Protein AF-A0A7Y1XI42-F1 (afdb_monomer)

Solvent-accessible surface area (backbone atoms only — not comparable to full-atom values): 7384 Å² total; per-residue (Å²): 130,86,83,87,81,82,88,68,95,41,71,66,61,47,52,54,52,35,58,72,38,66,62,42,77,55,86,74,95,74,57,77,81,48,64,72,56,51,55,27,36,74,46,58,11,34,58,42,31,42,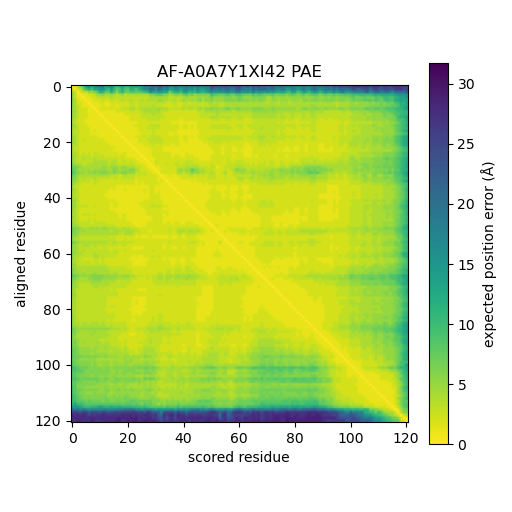64,49,76,45,44,63,82,75,46,62,71,91,36,40,30,67,71,57,95,48,69,68,55,30,52,52,35,47,49,53,53,51,52,50,29,69,75,72,45,72,74,77,67,76,84,59,62,86,75,33,63,82,63,41,47,59,59,51,50,52,54,53,52,54,56,58,70,67,66,80,120

Structure (mmCIF, N/CA/C/O backbone):
data_AF-A0A7Y1XI42-F1
#
_entry.id   AF-A0A7Y1XI42-F1
#
loop_
_atom_site.group_PDB
_atom_site.id
_atom_site.type_symbol
_atom_site.label_atom_id
_atom_site.label_alt_id
_atom_site.label_comp_id
_atom_site.label_asym_id
_atom_site.label_entity_id
_atom_site.label_seq_id
_atom_site.pdbx_PDB_ins_code
_atom_site.Cartn_x
_atom_site.Cartn_y
_atom_site.Cartn_z
_atom_site.occupancy
_atom_site.B_iso_or_equiv
_atom_site.auth_seq_id
_atom_site.auth_comp_id
_atom_site.auth_asym_id
_atom_site.auth_atom_id
_atom_site.pdbx_PDB_model_num
ATOM 1 N N . ARG A 1 1 ? 1.183 -3.550 -20.421 1.00 56.72 1 ARG A N 1
ATOM 2 C CA . ARG A 1 1 ? 0.031 -2.674 -20.765 1.00 56.72 1 ARG A CA 1
ATOM 3 C C . ARG A 1 1 ? 0.359 -1.279 -20.229 1.00 56.72 1 ARG A C 1
ATOM 5 O O . ARG A 1 1 ? 0.864 -1.224 -19.117 1.00 56.72 1 ARG A O 1
ATOM 12 N N . LYS A 1 2 ? 0.172 -0.182 -20.978 1.00 64.25 2 LYS A N 1
ATOM 13 C CA . LYS A 1 2 ? 0.256 1.166 -20.373 1.00 64.25 2 LYS A CA 1
ATOM 14 C C . LYS A 1 2 ? -0.937 1.310 -19.413 1.00 64.25 2 LYS A C 1
ATOM 16 O O . LYS A 1 2 ? -2.029 0.881 -19.778 1.00 64.25 2 LYS A O 1
ATOM 21 N N . GLY A 1 3 ? -0.695 1.774 -18.186 1.00 76.06 3 GLY A N 1
ATOM 22 C CA . GLY A 1 3 ? -1.712 1.881 -17.132 1.00 76.06 3 GLY A CA 1
ATOM 23 C C . GLY A 1 3 ? -2.770 2.957 -17.408 1.00 76.06 3 GLY A C 1
ATOM 24 O O . GLY A 1 3 ? -2.816 3.536 -18.492 1.00 76.06 3 GLY A O 1
ATOM 25 N N . VAL A 1 4 ? -3.614 3.227 -16.412 1.00 89.25 4 VAL A N 1
ATOM 26 C CA . VAL A 1 4 ? -4.596 4.325 -16.420 1.00 89.25 4 VAL A CA 1
ATOM 27 C C . VAL A 1 4 ? -4.046 5.476 -15.576 1.00 89.25 4 VAL A C 1
ATOM 29 O O . VAL A 1 4 ? -3.436 5.232 -14.539 1.00 89.25 4 VAL A O 1
ATOM 32 N N . TRP A 1 5 ? -4.245 6.719 -16.015 1.00 92.06 5 TRP A N 1
ATOM 33 C CA . TRP A 1 5 ? -3.853 7.921 -15.275 1.00 92.06 5 TRP A CA 1
ATOM 34 C C . TRP A 1 5 ? -5.025 8.900 -15.191 1.00 92.06 5 TRP A C 1
ATOM 36 O O . TRP A 1 5 ? -5.823 8.989 -16.125 1.00 92.06 5 TRP A O 1
ATOM 46 N N . GLY A 1 6 ? -5.093 9.651 -14.093 1.00 92.69 6 GLY A N 1
ATOM 47 C CA . GLY A 1 6 ? -6.153 10.618 -13.829 1.00 92.69 6 GLY A CA 1
ATOM 48 C C . GLY A 1 6 ? -7.368 10.004 -13.133 1.00 92.69 6 GLY A C 1
ATOM 49 O O . GLY A 1 6 ? -7.324 8.886 -12.619 1.00 92.69 6 GLY A O 1
ATOM 50 N N . PHE A 1 7 ? -8.452 10.774 -13.088 1.00 95.06 7 PHE A N 1
ATOM 51 C CA . PHE A 1 7 ? -9.696 10.364 -12.446 1.00 95.06 7 PHE A CA 1
ATOM 52 C C . PHE A 1 7 ? -10.370 9.210 -13.203 1.00 95.06 7 PHE A C 1
ATOM 54 O O . PHE A 1 7 ? -10.441 9.214 -14.432 1.00 95.06 7 PHE A O 1
ATOM 61 N N . ILE A 1 8 ? -10.897 8.232 -12.465 1.00 95.44 8 ILE A N 1
ATOM 62 C CA . ILE A 1 8 ? -11.651 7.106 -13.020 1.00 95.44 8 ILE A CA 1
ATOM 63 C C . ILE A 1 8 ? -13.128 7.326 -12.702 1.00 95.44 8 ILE A C 1
ATOM 65 O O . ILE A 1 8 ? -13.534 7.269 -11.548 1.00 95.44 8 ILE A O 1
ATOM 69 N N . GLU A 1 9 ? -13.928 7.561 -13.742 1.00 95.88 9 GLU A N 1
ATOM 70 C CA . GLU A 1 9 ? -15.313 8.039 -13.605 1.00 95.88 9 GLU A CA 1
ATOM 71 C C . GLU A 1 9 ? -16.262 7.094 -12.871 1.00 95.88 9 GLU A C 1
ATOM 73 O O . GLU A 1 9 ? -17.256 7.534 -12.299 1.00 95.88 9 GLU A O 1
ATOM 78 N N . THR A 1 10 ? -15.991 5.790 -12.901 1.00 96.88 10 THR A N 1
ATOM 79 C CA . THR A 1 10 ? -16.883 4.796 -12.307 1.00 96.88 10 THR A CA 1
ATOM 80 C C . THR A 1 10 ? -16.137 3.886 -11.352 1.00 96.88 10 THR A C 1
ATOM 82 O O . THR A 1 10 ? -15.022 3.427 -11.615 1.00 96.88 10 THR A O 1
ATOM 85 N N . ARG A 1 11 ? -16.806 3.563 -10.245 1.00 96.31 11 ARG A N 1
ATOM 86 C CA . ARG A 1 11 ? -16.292 2.648 -9.225 1.00 96.31 11 ARG A CA 1
ATOM 87 C C . ARG A 1 11 ? -15.956 1.270 -9.797 1.00 96.31 11 ARG A C 1
ATOM 89 O O . ARG A 1 11 ? -14.959 0.678 -9.402 1.00 96.31 11 ARG A O 1
ATOM 96 N N . ASP A 1 12 ? -16.750 0.773 -10.741 1.00 97.06 12 ASP A N 1
ATOM 97 C CA . ASP A 1 12 ? -16.520 -0.546 -11.337 1.00 97.06 12 ASP A CA 1
ATOM 98 C C . ASP A 1 12 ? -15.251 -0.565 -12.195 1.00 97.06 12 ASP A C 1
ATOM 100 O O . ASP A 1 12 ? -14.486 -1.526 -12.132 1.00 97.06 12 ASP A O 1
ATOM 104 N N . ARG A 1 13 ? -14.951 0.524 -12.920 1.00 95.69 13 ARG A N 1
ATOM 105 C CA . ARG A 1 13 ? -13.674 0.661 -13.641 1.00 95.69 13 ARG A CA 1
ATOM 106 C C . ARG A 1 13 ? -12.490 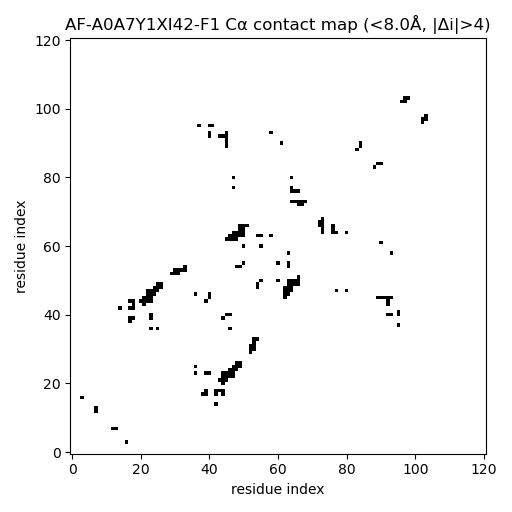0.772 -12.685 1.00 95.69 13 ARG A C 1
ATOM 108 O O . ARG A 1 13 ? -11.442 0.205 -12.980 1.00 95.69 13 ARG A O 1
ATOM 115 N N . TYR A 1 14 ? -12.652 1.462 -11.555 1.00 95.88 14 TYR A N 1
ATOM 116 C CA . TYR A 1 14 ? -11.616 1.537 -10.523 1.00 95.88 14 TYR A CA 1
ATOM 117 C C . TYR A 1 14 ? -11.326 0.152 -9.930 1.00 95.88 14 TYR A C 1
ATOM 119 O O . TYR A 1 14 ? -10.182 -0.290 -9.935 1.00 95.88 14 TYR A O 1
ATOM 127 N N . ARG A 1 15 ? -12.364 -0.592 -9.533 1.00 96.00 15 ARG A N 1
ATOM 128 C CA . ARG A 1 15 ? -12.228 -1.965 -9.020 1.00 96.00 15 ARG A CA 1
ATOM 129 C C . ARG A 1 15 ? -11.617 -2.918 -10.044 1.00 96.00 15 ARG A C 1
ATOM 131 O O . ARG A 1 15 ? -10.742 -3.699 -9.691 1.00 96.00 15 ARG A O 1
ATOM 138 N N . ALA A 1 16 ? -12.036 -2.828 -11.307 1.00 95.06 16 ALA A N 1
ATOM 139 C CA . ALA A 1 16 ? -11.459 -3.626 -12.387 1.00 95.06 16 ALA A CA 1
ATOM 140 C C . ALA A 1 16 ? -9.975 -3.302 -12.621 1.00 95.06 16 ALA A C 1
ATOM 142 O O . ALA A 1 16 ? -9.200 -4.201 -12.936 1.00 95.06 16 ALA A O 1
ATOM 143 N N . LEU A 1 17 ? -9.569 -2.037 -12.448 1.00 94.81 17 LEU A N 1
ATOM 144 C CA . LEU A 1 17 ? -8.161 -1.654 -12.484 1.00 94.81 17 LEU A CA 1
ATOM 145 C C . LEU A 1 17 ? -7.390 -2.294 -11.325 1.00 94.81 17 LEU A C 1
ATOM 147 O O . LEU A 1 17 ? -6.375 -2.933 -11.587 1.00 94.81 17 LEU A O 1
ATOM 151 N N . LEU A 1 18 ? -7.874 -2.169 -10.083 1.00 95.75 18 LEU A N 1
ATOM 152 C CA . LEU A 1 18 ? -7.206 -2.770 -8.921 1.00 95.75 18 LEU A CA 1
ATOM 153 C C . LEU A 1 18 ? -7.059 -4.287 -9.079 1.00 95.75 18 LEU A C 1
ATOM 155 O O . LEU A 1 18 ? -5.963 -4.807 -8.917 1.00 95.75 18 LEU A O 1
ATOM 159 N N . ALA A 1 19 ? -8.126 -4.975 -9.496 1.00 95.44 19 ALA A N 1
ATOM 160 C CA . ALA A 1 19 ? -8.122 -6.421 -9.725 1.00 95.44 19 ALA A CA 1
ATOM 161 C C . ALA A 1 19 ? -7.198 -6.871 -10.876 1.00 95.44 19 ALA A C 1
ATOM 163 O O . ALA A 1 19 ? -6.939 -8.061 -11.029 1.00 95.44 19 ALA A O 1
ATOM 164 N N . SER A 1 20 ? -6.726 -5.940 -11.714 1.00 94.94 20 SER A N 1
ATOM 165 C CA . SER A 1 20 ? -5.771 -6.223 -12.793 1.00 94.94 20 SER A CA 1
ATOM 166 C C . SER A 1 20 ? -4.304 -6.022 -12.395 1.00 94.94 20 SER A C 1
ATOM 168 O O . SER A 1 20 ? -3.423 -6.234 -13.230 1.00 94.94 20 SER A O 1
ATOM 170 N N . CYS A 1 21 ? -4.047 -5.584 -11.160 1.00 95.00 21 CYS A N 1
ATOM 171 C CA . CYS A 1 21 ? -2.719 -5.299 -10.630 1.00 95.00 21 CYS A CA 1
ATOM 172 C C . CYS A 1 21 ? -2.293 -6.363 -9.610 1.00 95.00 21 CYS A C 1
ATOM 174 O O . CYS A 1 21 ? -3.110 -6.867 -8.847 1.00 95.00 21 CYS A O 1
ATOM 176 N N . ASP A 1 22 ? -0.991 -6.643 -9.545 1.00 96.12 22 ASP A N 1
ATOM 177 C CA . ASP A 1 22 ? -0.422 -7.570 -8.556 1.00 96.12 22 ASP A CA 1
ATOM 178 C C . ASP A 1 22 ? 0.149 -6.853 -7.321 1.00 96.12 22 ASP A C 1
ATOM 180 O O . ASP A 1 22 ? 0.236 -7.424 -6.232 1.00 96.12 22 ASP A O 1
ATOM 184 N N . ILE A 1 23 ? 0.574 -5.598 -7.490 1.00 97.56 23 ILE A N 1
ATOM 185 C CA . ILE A 1 23 ? 1.294 -4.805 -6.488 1.00 97.56 23 ILE A CA 1
ATOM 186 C C . ILE A 1 23 ? 0.695 -3.400 -6.438 1.00 97.56 23 ILE A C 1
ATOM 188 O O . ILE A 1 23 ? 0.460 -2.782 -7.479 1.00 97.56 23 ILE A O 1
ATOM 192 N N . VAL A 1 24 ? 0.508 -2.876 -5.226 1.00 97.6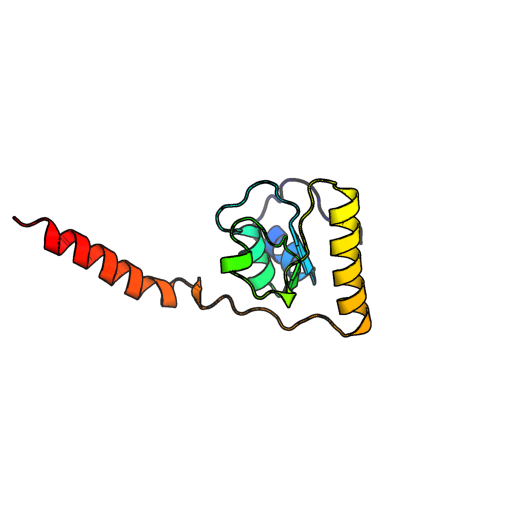9 24 VAL A N 1
ATOM 193 C CA . VAL A 1 24 ? 0.235 -1.454 -4.984 1.00 97.69 24 VAL A CA 1
ATOM 194 C C . VAL A 1 24 ? 1.475 -0.810 -4.377 1.00 97.69 24 VAL A C 1
ATOM 196 O O . VAL A 1 24 ? 2.031 -1.312 -3.405 1.00 97.69 24 VAL A O 1
ATOM 199 N N . LEU A 1 25 ? 1.924 0.292 -4.974 1.00 97.25 25 LEU A N 1
ATOM 200 C CA . LEU A 1 25 ? 3.111 1.029 -4.553 1.00 97.25 25 LEU A CA 1
ATOM 201 C C . LEU A 1 25 ? 2.695 2.413 -4.060 1.00 97.25 25 LEU A C 1
ATOM 203 O O . LEU A 1 25 ? 1.990 3.126 -4.775 1.00 97.25 25 LEU A O 1
ATOM 207 N N . SER A 1 26 ? 3.166 2.806 -2.879 1.00 97.00 26 SER A N 1
ATOM 208 C CA . SER A 1 26 ? 3.004 4.172 -2.376 1.00 97.00 26 SER A CA 1
ATOM 209 C C . SER A 1 26 ? 4.355 4.866 -2.299 1.00 97.00 26 SER A C 1
ATOM 211 O O . SER A 1 26 ? 5.328 4.293 -1.825 1.00 97.00 26 SER A O 1
ATOM 213 N N . THR A 1 27 ? 4.399 6.116 -2.751 1.00 95.62 27 THR A N 1
ATOM 214 C CA . THR A 1 27 ? 5.515 7.051 -2.530 1.00 95.62 27 THR A CA 1
ATOM 215 C C . THR A 1 27 ? 4.992 8.352 -1.917 1.00 95.62 27 THR A C 1
ATOM 217 O O . THR A 1 27 ? 5.501 9.436 -2.211 1.00 95.62 27 THR A O 1
ATOM 220 N N . ALA A 1 28 ? 3.889 8.263 -1.166 1.00 93.56 28 ALA A N 1
ATOM 221 C CA . ALA A 1 28 ? 3.237 9.419 -0.573 1.00 93.56 28 ALA A CA 1
ATOM 222 C C . ALA A 1 28 ? 4.171 10.109 0.430 1.00 93.56 28 ALA A C 1
ATOM 224 O O . ALA A 1 28 ? 4.883 9.454 1.183 1.00 93.56 28 ALA A O 1
ATOM 225 N N . LEU A 1 29 ? 4.139 11.442 0.453 1.00 93.00 29 LEU A N 1
ATOM 226 C CA . LEU A 1 29 ? 4.801 12.229 1.500 1.00 93.00 29 LEU A CA 1
ATOM 227 C C . LEU A 1 29 ? 3.943 12.327 2.765 1.00 93.00 29 LEU A C 1
ATOM 229 O O . LEU A 1 29 ? 4.466 12.547 3.851 1.00 93.00 29 LEU A O 1
ATOM 233 N N . HIS A 1 30 ? 2.626 12.174 2.611 1.00 92.31 30 HIS A N 1
ATOM 234 C CA . HIS A 1 30 ? 1.649 12.207 3.687 1.00 92.31 30 HIS A CA 1
ATOM 235 C C . HIS A 1 30 ? 0.510 11.244 3.375 1.00 92.31 30 HIS A C 1
ATOM 237 O O . HIS A 1 30 ? -0.049 11.274 2.278 1.00 92.31 30 HIS A O 1
ATOM 243 N N . ASP A 1 31 ? 0.158 10.426 4.358 1.00 92.19 31 ASP A N 1
ATOM 244 C CA . ASP A 1 31 ? -1.008 9.555 4.339 1.00 92.19 31 ASP A CA 1
ATOM 245 C C . ASP A 1 31 ? -1.400 9.260 5.790 1.00 92.19 31 ASP A C 1
ATOM 247 O O . ASP A 1 31 ? -0.529 9.053 6.636 1.00 92.19 31 ASP A O 1
ATOM 251 N N . PHE A 1 32 ? -2.698 9.287 6.078 1.00 90.94 32 PHE A N 1
ATOM 252 C CA . PHE A 1 32 ? -3.217 9.044 7.423 1.00 90.94 32 PHE A CA 1
ATOM 253 C C . PHE A 1 32 ? -3.627 7.593 7.615 1.00 90.94 32 PHE A C 1
ATOM 255 O O . PHE A 1 32 ? -3.254 6.989 8.607 1.00 90.94 32 PHE A O 1
ATOM 262 N N . GLN A 1 33 ? -4.405 7.043 6.682 1.00 91.62 33 GLN A N 1
ATOM 263 C CA . GLN A 1 33 ? -4.976 5.699 6.807 1.00 91.62 33 GLN A CA 1
ATOM 264 C C . GLN A 1 33 ? -4.613 4.803 5.623 1.00 91.62 33 GLN A C 1
ATOM 266 O O . GLN A 1 33 ? -4.691 3.587 5.749 1.00 91.62 33 GLN A O 1
ATOM 271 N N . GLY A 1 34 ? -4.249 5.365 4.469 1.00 94.50 34 GLY A N 1
ATOM 272 C CA . GLY A 1 34 ? -3.942 4.578 3.282 1.00 94.50 34 GLY A CA 1
ATOM 273 C C . GLY A 1 34 ? -5.152 3.884 2.673 1.00 94.50 34 GLY A C 1
ATOM 274 O O . GLY A 1 34 ? -5.017 2.761 2.206 1.00 94.50 34 GLY A O 1
ATOM 275 N N . ILE A 1 35 ? -6.336 4.514 2.652 1.00 94.88 35 ILE A N 1
ATOM 276 C CA . ILE A 1 35 ? -7.571 3.871 2.152 1.00 94.88 35 ILE A CA 1
ATOM 277 C C . ILE A 1 35 ? -7.388 3.280 0.747 1.00 94.88 35 ILE A C 1
ATOM 279 O O . ILE A 1 35 ? -7.764 2.137 0.523 1.00 94.88 35 ILE A O 1
ATOM 283 N N . SER A 1 36 ? -6.739 3.997 -0.172 1.00 94.62 36 SER A N 1
ATOM 284 C CA . SER A 1 36 ? -6.476 3.491 -1.528 1.00 94.62 36 SER A CA 1
ATOM 285 C C . SER A 1 36 ? -5.544 2.272 -1.548 1.00 94.62 36 SER A C 1
ATOM 287 O O . SER A 1 36 ? -5.693 1.388 -2.393 1.00 94.62 36 SER A O 1
ATOM 289 N N . VAL A 1 37 ? -4.595 2.197 -0.608 1.00 97.50 37 VAL A N 1
ATOM 290 C CA . VAL A 1 37 ? -3.735 1.025 -0.403 1.00 97.50 37 VAL A CA 1
ATOM 291 C C . VAL A 1 37 ? -4.558 -0.135 0.149 1.00 97.50 37 VAL A C 1
ATOM 293 O O . VAL A 1 37 ? -4.464 -1.237 -0.384 1.00 97.50 37 VAL A O 1
ATOM 296 N N . LEU A 1 38 ? -5.402 0.105 1.157 1.00 96.69 38 LEU A N 1
ATOM 297 C CA . LEU A 1 38 ? -6.287 -0.912 1.734 1.00 96.69 38 LEU A CA 1
ATOM 298 C C . LEU A 1 38 ? -7.260 -1.476 0.687 1.00 96.69 38 LEU A C 1
ATOM 300 O O . LEU A 1 38 ? -7.420 -2.690 0.595 1.00 96.69 38 LEU A O 1
ATOM 304 N N . GLU A 1 39 ? -7.849 -0.627 -0.159 1.00 96.44 39 GLU A N 1
ATOM 305 C CA . GLU A 1 39 ? -8.719 -1.053 -1.264 1.00 96.44 39 GLU A CA 1
ATOM 306 C C . GLU A 1 39 ? -7.969 -1.930 -2.277 1.00 96.44 39 GLU A C 1
ATOM 308 O O . GLU A 1 39 ? -8.486 -2.958 -2.719 1.00 96.44 39 GLU A O 1
ATOM 313 N N . ALA A 1 40 ? -6.733 -1.563 -2.626 1.00 97.44 40 ALA A N 1
ATOM 314 C CA . ALA A 1 40 ? -5.912 -2.354 -3.537 1.00 97.44 40 ALA A CA 1
ATOM 315 C C . ALA A 1 40 ? -5.508 -3.701 -2.921 1.00 97.44 40 ALA A C 1
ATOM 317 O O . ALA A 1 40 ? -5.575 -4.732 -3.590 1.00 97.44 40 ALA A O 1
ATOM 318 N N . VAL A 1 41 ? -5.129 -3.715 -1.642 1.00 97.69 41 VAL A N 1
ATOM 319 C CA . VAL A 1 41 ? -4.814 -4.949 -0.914 1.00 97.69 41 VAL A CA 1
ATOM 320 C C . VAL A 1 41 ? -6.042 -5.847 -0.822 1.00 97.69 41 VAL A C 1
ATOM 322 O O . VAL A 1 41 ? -5.925 -7.043 -1.071 1.00 97.69 41 VAL A O 1
ATOM 325 N N . GLN A 1 42 ? -7.229 -5.298 -0.555 1.00 95.81 42 GLN A N 1
ATOM 326 C CA . GLN A 1 42 ? -8.479 -6.062 -0.563 1.00 95.81 42 GLN A CA 1
ATOM 327 C C . GLN A 1 42 ? -8.782 -6.659 -1.949 1.00 95.81 42 GLN A C 1
ATOM 329 O O . GLN A 1 42 ? -9.330 -7.755 -2.039 1.00 95.81 42 GLN A O 1
ATOM 334 N N . ALA A 1 43 ? -8.370 -5.986 -3.029 1.00 96.50 43 ALA A N 1
ATOM 335 C CA . ALA A 1 43 ? -8.470 -6.498 -4.396 1.00 96.50 43 ALA A CA 1
ATOM 336 C C . ALA A 1 43 ? -7.413 -7.567 -4.759 1.00 96.50 43 ALA A C 1
ATOM 338 O O . ALA A 1 43 ? -7.462 -8.095 -5.869 1.00 96.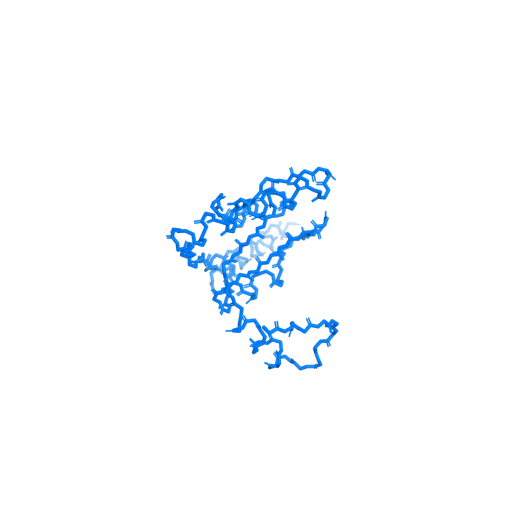50 43 ALA A O 1
ATOM 339 N N . GLY A 1 44 ? -6.485 -7.908 -3.854 1.00 96.88 44 GLY A N 1
ATOM 340 C CA . GLY A 1 44 ? -5.465 -8.949 -4.054 1.00 96.88 44 GLY A CA 1
ATOM 341 C C . GLY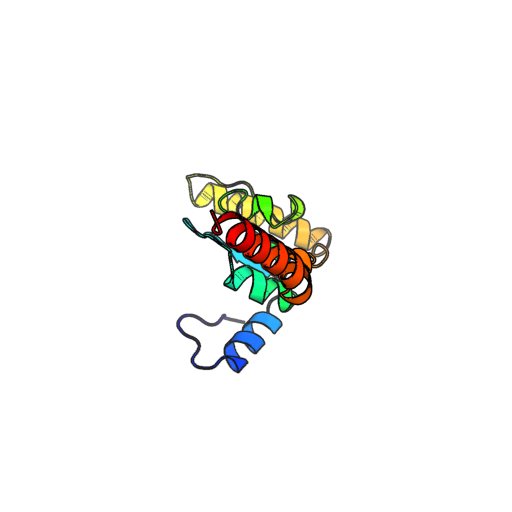 A 1 44 ? -4.030 -8.437 -4.217 1.00 96.88 44 GLY A C 1
ATOM 342 O O . GLY A 1 44 ? -3.097 -9.247 -4.296 1.00 96.88 44 GLY A O 1
ATOM 343 N N . CYS A 1 45 ? -3.821 -7.117 -4.252 1.00 97.75 45 CYS A N 1
ATOM 344 C CA . CYS A 1 45 ? -2.493 -6.536 -4.434 1.00 97.75 45 CYS A CA 1
ATOM 345 C C . CYS A 1 45 ? -1.593 -6.767 -3.213 1.00 97.75 45 CYS A C 1
ATOM 347 O O . CYS A 1 45 ? -2.034 -6.705 -2.065 1.00 97.75 45 CYS A O 1
ATOM 349 N N . ARG A 1 46 ? -0.291 -6.948 -3.454 1.00 98.25 46 ARG A N 1
ATOM 350 C CA . ARG A 1 46 ? 0.729 -6.907 -2.397 1.00 98.25 46 ARG A CA 1
ATOM 351 C C . ARG A 1 46 ? 1.174 -5.458 -2.202 1.00 98.25 46 ARG A C 1
ATOM 353 O O . ARG A 1 46 ? 1.524 -4.809 -3.191 1.00 98.25 46 ARG A O 1
ATOM 360 N N . PRO A 1 47 ? 1.148 -4.927 -0.975 1.00 98.31 47 PRO A N 1
ATOM 361 C CA . PRO A 1 47 ? 1.580 -3.565 -0.729 1.00 98.31 47 PRO A CA 1
ATOM 362 C C . PRO A 1 47 ? 3.108 -3.478 -0.698 1.00 98.31 47 PRO A C 1
ATOM 364 O O . PRO A 1 47 ? 3.756 -4.268 -0.021 1.00 98.31 47 PRO A O 1
ATOM 367 N N . LEU A 1 48 ? 3.675 -2.512 -1.422 1.00 98.56 48 LEU A N 1
ATOM 368 C CA . LEU A 1 48 ? 5.064 -2.073 -1.295 1.00 98.56 48 LEU A CA 1
ATOM 369 C C . LEU A 1 48 ? 5.057 -0.604 -0.859 1.00 98.56 48 LEU A C 1
ATOM 371 O O . LEU A 1 48 ? 4.766 0.296 -1.650 1.00 98.56 48 LEU A O 1
ATOM 375 N N . LEU A 1 49 ? 5.319 -0.373 0.423 1.00 98.50 49 LEU A N 1
ATOM 376 C CA . LEU A 1 49 ? 5.042 0.897 1.098 1.00 98.50 49 LEU A CA 1
ATOM 377 C C . LEU A 1 49 ? 6.298 1.427 1.793 1.00 98.50 49 LEU A C 1
ATOM 379 O O . LEU A 1 49 ? 7.171 0.632 2.133 1.00 98.50 49 LEU A O 1
ATOM 383 N N . PRO A 1 50 ? 6.430 2.739 2.023 1.00 97.88 50 PRO A N 1
ATOM 384 C CA . PRO A 1 50 ? 7.541 3.256 2.806 1.00 97.88 50 PRO A CA 1
ATOM 385 C C . PRO A 1 50 ? 7.431 2.807 4.268 1.00 97.88 50 PRO A C 1
ATOM 387 O O . PRO A 1 50 ? 6.333 2.729 4.816 1.00 97.88 50 PRO A O 1
ATOM 390 N N . ASP A 1 51 ? 8.566 2.591 4.931 1.00 97.75 51 ASP A N 1
ATOM 391 C CA . ASP A 1 51 ? 8.674 2.388 6.385 1.00 97.75 51 ASP A CA 1
ATOM 392 C C . ASP A 1 51 ? 8.454 3.690 7.192 1.00 97.75 51 ASP A C 1
ATOM 394 O O . ASP A 1 51 ? 9.128 3.973 8.182 1.00 97.75 51 ASP A O 1
ATOM 398 N N . GLN A 1 52 ? 7.486 4.495 6.757 1.00 96.12 52 GLN A N 1
ATOM 399 C CA . GLN A 1 52 ? 7.061 5.758 7.350 1.00 96.12 52 GLN A CA 1
ATOM 400 C C . GLN A 1 52 ? 5.540 5.908 7.233 1.00 96.12 52 GLN A C 1
ATOM 402 O O . GLN A 1 52 ? 4.860 5.059 6.655 1.00 96.12 52 GLN A O 1
ATOM 407 N N . LEU A 1 53 ? 5.009 7.028 7.733 1.00 95.25 53 LEU A N 1
ATOM 408 C CA . LEU A 1 53 ? 3.571 7.298 7.797 1.00 95.25 53 LEU A CA 1
ATOM 409 C C . LEU A 1 53 ? 2.880 6.260 8.693 1.00 95.25 53 LEU A C 1
ATOM 411 O O . LEU A 1 53 ? 3.468 5.794 9.665 1.00 95.25 53 LEU A O 1
ATOM 415 N N . VAL A 1 54 ? 1.637 5.908 8.372 1.00 95.00 54 VAL A N 1
ATOM 416 C CA . VAL A 1 54 ? 0.845 4.916 9.110 1.00 95.00 54 VAL A CA 1
ATOM 417 C C . VAL A 1 54 ? 1.233 3.465 8.785 1.00 95.00 54 VAL A C 1
ATOM 419 O O . VAL A 1 54 ? 0.889 2.541 9.516 1.00 95.00 54 VAL A O 1
ATOM 422 N N . TYR A 1 55 ? 1.951 3.221 7.684 1.00 97.00 55 TYR A N 1
ATOM 423 C CA . TYR A 1 55 ? 2.126 1.867 7.150 1.00 97.00 55 TYR A CA 1
ATOM 424 C C . TYR A 1 55 ? 2.880 0.889 8.070 1.00 97.00 55 TYR A C 1
ATOM 426 O O . TYR A 1 55 ? 2.469 -0.271 8.102 1.00 97.00 55 TYR A O 1
ATOM 434 N N . PRO A 1 56 ? 3.903 1.295 8.855 1.00 97.00 56 PRO A N 1
ATOM 435 C CA . PRO A 1 56 ? 4.547 0.406 9.827 1.00 97.00 56 PRO A CA 1
ATOM 436 C C . PRO A 1 56 ? 3.612 -0.120 10.921 1.00 97.00 56 PRO A C 1
ATOM 438 O O . PRO A 1 56 ? 3.873 -1.177 11.489 1.00 97.00 56 PRO A O 1
ATOM 441 N N . GLU A 1 57 ? 2.528 0.600 11.215 1.00 95.12 57 GLU A N 1
ATOM 442 C CA . GLU A 1 57 ? 1.502 0.167 12.171 1.00 95.12 57 GLU A CA 1
ATOM 443 C C . GLU A 1 57 ? 0.490 -0.790 11.522 1.00 95.12 57 GLU A C 1
AT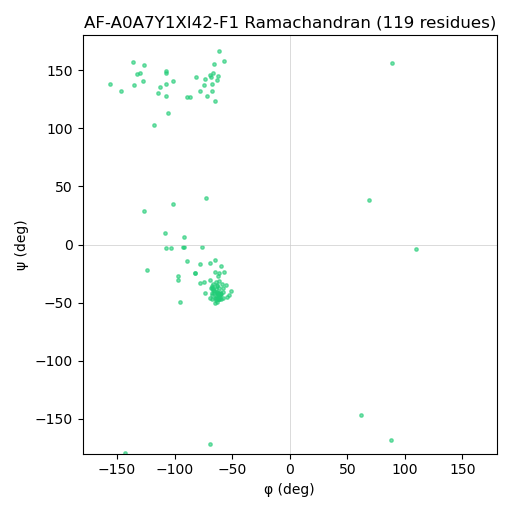OM 445 O O . GLU A 1 57 ? -0.136 -1.598 12.204 1.00 95.12 57 GLU A O 1
ATOM 450 N N . GLN A 1 58 ? 0.328 -0.712 10.198 1.00 95.38 58 GLN A N 1
ATOM 451 C CA . GLN A 1 58 ? -0.682 -1.463 9.451 1.00 95.38 58 GLN A CA 1
ATOM 452 C C . GLN A 1 58 ? -0.147 -2.751 8.813 1.00 95.38 58 GLN A C 1
ATOM 454 O O . GLN A 1 58 ? -0.911 -3.702 8.647 1.00 95.38 58 GLN A O 1
ATOM 459 N N . PHE A 1 59 ? 1.133 -2.790 8.431 1.00 97.19 59 PHE A N 1
ATOM 460 C CA . PHE A 1 59 ? 1.715 -3.862 7.621 1.00 97.19 59 PHE A CA 1
ATOM 461 C C . PHE A 1 59 ? 3.044 -4.371 8.188 1.00 97.19 59 PHE A C 1
ATOM 463 O O . PHE A 1 59 ? 3.851 -3.621 8.731 1.00 97.19 59 PHE A O 1
ATOM 470 N N . ALA A 1 60 ? 3.300 -5.670 8.005 1.00 97.38 60 ALA A N 1
ATOM 471 C CA . ALA A 1 60 ? 4.568 -6.289 8.381 1.00 97.38 60 ALA A CA 1
ATOM 472 C C . ALA A 1 60 ? 5.746 -5.759 7.543 1.00 97.38 60 ALA A C 1
ATOM 474 O O . ALA A 1 60 ? 5.583 -5.359 6.390 1.00 97.38 60 ALA A O 1
ATOM 475 N N . ALA A 1 61 ? 6.960 -5.842 8.096 1.00 97.25 61 ALA A N 1
ATOM 476 C CA . ALA A 1 61 ? 8.176 -5.298 7.486 1.00 97.25 61 ALA A CA 1
ATOM 477 C C . ALA A 1 61 ? 8.492 -5.836 6.076 1.00 97.25 61 ALA A C 1
ATOM 479 O O . ALA A 1 61 ? 9.169 -5.162 5.307 1.00 97.25 61 ALA A O 1
ATOM 480 N N . GLU A 1 62 ? 8.001 -7.023 5.705 1.00 97.00 62 GLU A N 1
ATOM 481 C CA . GLU A 1 62 ? 8.191 -7.582 4.357 1.00 97.00 62 GLU A CA 1
ATOM 482 C C . GLU A 1 62 ? 7.509 -6.762 3.246 1.00 97.00 62 GLU A C 1
ATOM 484 O O . GLU A 1 62 ? 7.942 -6.816 2.093 1.00 97.00 62 GLU A O 1
ATOM 489 N N . TYR A 1 63 ? 6.481 -5.985 3.601 1.00 98.31 63 TYR A N 1
ATOM 490 C CA . TYR A 1 63 ? 5.738 -5.090 2.711 1.00 98.31 63 TYR A CA 1
ATOM 491 C C . TYR A 1 63 ? 6.311 -3.668 2.690 1.00 98.31 63 TYR A C 1
ATOM 493 O O . TYR A 1 63 ? 5.816 -2.805 1.961 1.00 98.31 63 TYR A O 1
ATOM 501 N N . LEU A 1 64 ? 7.346 -3.407 3.494 1.00 98.38 64 LEU A N 1
ATOM 502 C CA . LEU A 1 64 ? 7.916 -2.082 3.676 1.00 98.38 64 LEU A CA 1
ATOM 503 C C . LEU A 1 64 ? 9.280 -1.974 2.985 1.00 98.38 64 LEU A C 1
ATOM 505 O O . LEU A 1 64 ? 10.119 -2.875 3.054 1.00 98.38 64 LEU A O 1
ATOM 509 N N . TYR A 1 65 ? 9.518 -0.851 2.316 1.00 98.25 65 TYR A N 1
ATOM 510 C CA . TYR A 1 65 ? 10.835 -0.455 1.837 1.00 98.25 65 TYR A CA 1
ATOM 511 C C . TYR A 1 65 ? 11.364 0.703 2.679 1.00 98.25 65 TYR A C 1
ATOM 513 O O . TYR A 1 65 ? 10.605 1.542 3.161 1.00 98.25 65 TYR A O 1
ATOM 521 N N . ARG A 1 66 ? 12.690 0.765 2.821 1.00 98.00 66 ARG A N 1
ATOM 522 C CA . ARG A 1 66 ? 13.343 1.840 3.563 1.00 98.00 66 ARG A CA 1
ATOM 523 C C . ARG A 1 66 ? 13.136 3.184 2.876 1.00 98.00 66 ARG A C 1
ATOM 525 O O . ARG A 1 66 ? 13.526 3.348 1.720 1.00 98.00 66 ARG A O 1
ATOM 532 N N . TRP A 1 67 ? 12.586 4.142 3.603 1.00 97.50 67 TRP A N 1
ATOM 533 C CA . TRP A 1 67 ? 12.407 5.502 3.143 1.00 97.50 67 TRP A CA 1
ATOM 534 C C . TRP A 1 67 ? 13.685 6.327 3.292 1.00 97.50 67 TRP A C 1
ATOM 536 O O . TRP A 1 67 ? 14.449 6.219 4.257 1.00 97.50 67 TRP A O 1
ATOM 546 N N . HIS A 1 68 ? 13.880 7.200 2.316 1.00 97.06 68 HIS A N 1
ATOM 547 C CA . HIS A 1 68 ? 14.979 8.137 2.199 1.00 97.06 68 HIS A CA 1
ATOM 548 C C . HIS A 1 68 ? 14.454 9.512 1.776 1.00 97.06 68 HIS A C 1
ATOM 550 O O . HIS A 1 68 ? 13.403 9.637 1.147 1.00 97.06 68 HIS A O 1
ATOM 556 N N . THR A 1 69 ? 15.219 10.557 2.076 1.00 95.12 69 THR A N 1
ATOM 557 C CA . THR A 1 69 ? 14.940 11.919 1.604 1.00 95.12 69 THR A CA 1
ATOM 558 C C . THR A 1 69 ? 15.151 12.059 0.097 1.00 95.12 69 THR A C 1
ATOM 560 O O . THR A 1 69 ? 14.445 12.826 -0.556 1.00 95.12 69 THR A O 1
ATOM 563 N N . GLU A 1 70 ? 16.078 11.293 -0.483 1.00 96.94 70 GLU A N 1
ATOM 564 C CA . GLU A 1 70 ? 16.389 11.351 -1.909 1.00 96.94 70 GLU A CA 1
ATOM 565 C C . GLU A 1 70 ? 15.500 10.388 -2.718 1.00 96.94 70 GLU A C 1
ATOM 567 O O . GLU A 1 70 ? 15.503 9.175 -2.463 1.00 96.94 70 GLU A O 1
ATOM 572 N N . PRO A 1 71 ? 14.802 10.867 -3.767 1.00 96.38 71 PRO A N 1
ATOM 573 C CA . PRO A 1 71 ? 13.972 10.016 -4.623 1.00 96.38 71 PRO A CA 1
ATOM 574 C C . PRO A 1 71 ? 14.718 8.829 -5.245 1.00 96.38 71 PRO A C 1
ATOM 576 O O . PRO A 1 71 ? 14.153 7.748 -5.390 1.00 96.38 71 PRO A O 1
ATOM 579 N N . GLN A 1 72 ? 15.995 8.999 -5.591 1.00 97.81 72 GLN A N 1
ATOM 580 C CA . GLN A 1 72 ? 16.832 7.953 -6.182 1.00 97.81 72 GLN A CA 1
ATOM 581 C C . GLN A 1 72 ? 17.102 6.811 -5.195 1.00 97.81 72 GLN A C 1
ATOM 583 O O . GLN A 1 72 ? 17.099 5.639 -5.582 1.00 97.81 72 GLN A O 1
ATOM 588 N N . SER A 1 73 ? 17.292 7.142 -3.917 1.00 98.12 73 SER A N 1
ATOM 589 C CA . SER A 1 73 ? 17.472 6.159 -2.848 1.00 98.12 73 SER A CA 1
ATOM 590 C C . SER A 1 73 ? 16.180 5.369 -2.624 1.00 98.12 73 SER A C 1
ATOM 592 O O . SER A 1 73 ? 16.218 4.140 -2.585 1.00 98.12 73 SER A O 1
ATOM 594 N N . ASN A 1 74 ? 15.026 6.048 -2.611 1.00 98.00 74 ASN A N 1
ATOM 595 C CA . ASN A 1 74 ? 13.713 5.392 -2.561 1.00 98.00 74 ASN A CA 1
ATOM 596 C C . ASN A 1 7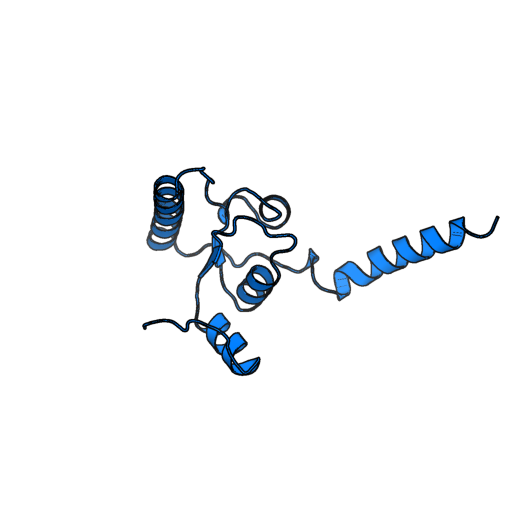4 ? 13.490 4.462 -3.760 1.00 98.00 74 ASN A C 1
ATOM 598 O O . ASN A 1 74 ? 13.102 3.309 -3.587 1.00 98.00 74 ASN A O 1
ATOM 602 N N . ALA A 1 75 ? 13.784 4.927 -4.979 1.00 98.06 75 ALA A N 1
ATOM 603 C CA . ALA A 1 75 ? 13.670 4.115 -6.190 1.00 98.06 75 ALA A CA 1
ATOM 604 C C . ALA A 1 75 ? 14.538 2.850 -6.121 1.00 98.06 75 ALA A C 1
ATOM 606 O O . ALA A 1 75 ? 14.082 1.766 -6.484 1.00 98.06 75 ALA A O 1
ATOM 607 N N . SER A 1 76 ? 15.758 2.977 -5.596 1.00 98.44 76 SER A N 1
ATOM 608 C CA . SER A 1 76 ? 16.674 1.849 -5.407 1.00 98.44 76 SER A CA 1
ATOM 609 C C . SER A 1 76 ? 16.151 0.853 -4.366 1.00 98.44 76 SER A C 1
ATOM 611 O O . SER A 1 76 ?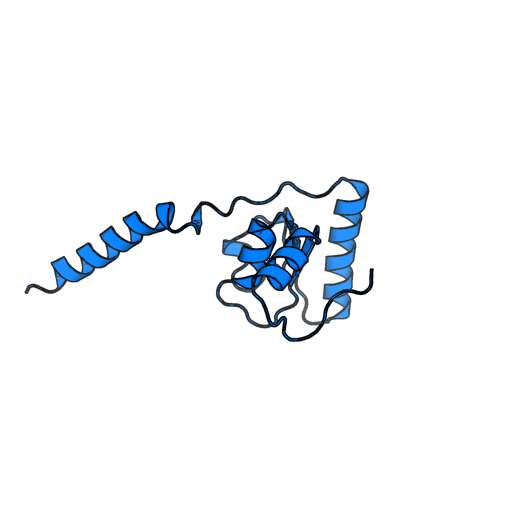 16.201 -0.355 -4.598 1.00 98.44 76 SER A O 1
ATOM 613 N N . ALA A 1 77 ? 15.597 1.339 -3.250 1.00 98.38 77 ALA A N 1
ATOM 614 C CA . ALA A 1 77 ? 15.001 0.498 -2.212 1.00 98.38 77 ALA A CA 1
ATOM 615 C C . ALA A 1 77 ? 13.771 -0.269 -2.729 1.00 98.38 77 ALA A C 1
ATOM 617 O O . ALA A 1 77 ? 13.675 -1.484 -2.538 1.00 98.38 77 ALA A O 1
ATOM 618 N N . MET A 1 78 ? 12.874 0.414 -3.448 1.00 98.38 78 MET A N 1
ATOM 619 C CA . MET A 1 78 ? 11.706 -0.205 -4.083 1.00 98.38 78 MET A CA 1
ATOM 620 C C . MET A 1 78 ? 12.124 -1.262 -5.110 1.00 98.38 78 MET A C 1
ATOM 622 O O . MET A 1 78 ? 11.620 -2.384 -5.077 1.00 98.38 78 MET A O 1
ATOM 626 N N . LEU A 1 79 ? 13.090 -0.944 -5.981 1.00 98.31 79 LEU A N 1
ATOM 627 C CA . LEU A 1 79 ? 13.608 -1.887 -6.973 1.00 98.31 79 LEU A CA 1
ATOM 628 C C . LEU A 1 79 ? 14.212 -3.130 -6.311 1.00 98.31 79 LEU A C 1
ATOM 630 O O . LEU A 1 79 ? 13.952 -4.244 -6.758 1.00 98.31 79 LEU A O 1
ATOM 634 N N . ALA A 1 80 ? 14.976 -2.962 -5.229 1.00 98.25 80 ALA A N 1
ATOM 635 C CA . ALA A 1 80 ? 15.537 -4.088 -4.492 1.00 98.25 80 ALA A CA 1
ATOM 636 C C . ALA A 1 80 ? 14.441 -5.012 -3.929 1.00 98.25 80 ALA A C 1
ATOM 638 O O . ALA A 1 80 ? 14.579 -6.233 -4.006 1.00 98.25 80 ALA A O 1
ATOM 639 N N . SER A 1 81 ? 13.345 -4.455 -3.400 1.00 98.06 81 SER A N 1
ATOM 640 C CA . SER A 1 81 ? 12.187 -5.240 -2.946 1.00 98.06 81 SER A CA 1
ATOM 641 C C . SER A 1 81 ? 11.493 -5.968 -4.096 1.00 98.06 81 SER A C 1
ATOM 643 O O . SER A 1 81 ? 11.263 -7.173 -4.001 1.00 98.06 81 SER A O 1
ATOM 645 N N . LEU A 1 82 ? 11.251 -5.281 -5.215 1.00 98.06 82 LEU A N 1
ATOM 646 C CA . LEU A 1 82 ? 10.631 -5.876 -6.400 1.00 98.06 82 LEU A CA 1
ATOM 647 C C . LEU A 1 82 ? 11.476 -7.006 -6.996 1.00 98.06 82 LEU A C 1
ATOM 649 O O . LEU A 1 82 ? 10.932 -8.046 -7.349 1.00 98.06 82 LEU A O 1
ATOM 653 N N . LEU A 1 83 ? 12.801 -6.846 -7.068 1.00 98.25 83 LEU A N 1
ATOM 654 C CA . LEU A 1 83 ? 13.702 -7.900 -7.542 1.00 98.25 83 LEU A CA 1
ATOM 655 C C . LEU A 1 83 ? 13.690 -9.119 -6.613 1.00 98.25 83 LEU A C 1
ATOM 657 O O . LEU A 1 83 ? 13.711 -10.251 -7.095 1.00 98.25 83 LEU A O 1
ATOM 661 N N . ARG A 1 84 ? 13.615 -8.916 -5.290 1.00 97.88 84 ARG A N 1
ATOM 662 C CA . ARG A 1 84 ? 13.450 -10.034 -4.346 1.00 97.88 84 ARG A CA 1
ATOM 663 C C . ARG A 1 84 ? 12.142 -10.780 -4.594 1.00 97.88 84 ARG A C 1
ATOM 665 O O . ARG A 1 84 ? 12.169 -12.003 -4.662 1.00 97.88 84 ARG A O 1
ATOM 672 N N . TRP A 1 85 ? 11.028 -10.072 -4.759 1.00 97.56 85 TRP A N 1
ATOM 673 C CA . TRP A 1 85 ? 9.731 -10.701 -5.029 1.00 97.56 85 TRP A CA 1
ATOM 674 C C . TRP A 1 85 ? 9.669 -11.364 -6.405 1.00 97.56 85 TRP A C 1
ATOM 676 O O . TRP A 1 85 ? 9.082 -12.427 -6.554 1.00 97.56 85 TRP A O 1
ATOM 686 N N . TYR A 1 86 ? 10.316 -10.786 -7.414 1.00 97.06 86 TYR A N 1
ATOM 687 C CA . TYR A 1 86 ? 10.405 -11.402 -8.735 1.00 97.06 86 TYR A CA 1
ATOM 688 C C . TYR A 1 86 ? 11.143 -12.748 -8.684 1.00 97.06 86 TYR A C 1
ATOM 690 O O . TYR A 1 86 ? 10.692 -13.721 -9.280 1.00 97.06 86 TYR A O 1
ATOM 698 N N . ASN A 1 87 ? 12.250 -12.818 -7.939 1.00 97.94 87 ASN A N 1
ATOM 699 C CA . ASN A 1 87 ? 13.067 -14.030 -7.846 1.00 97.94 87 ASN A CA 1
ATOM 700 C C . ASN A 1 87 ? 12.476 -15.100 -6.915 1.00 97.94 87 ASN A C 1
ATOM 702 O O . ASN A 1 87 ? 12.657 -16.287 -7.168 1.00 97.94 87 ASN A O 1
ATOM 706 N N . ASN A 1 88 ? 11.789 -14.692 -5.843 1.00 97.12 88 ASN A N 1
ATOM 707 C CA . ASN A 1 88 ? 11.321 -15.602 -4.789 1.00 97.12 88 ASN A CA 1
ATOM 708 C C . ASN A 1 88 ? 9.800 -15.835 -4.803 1.00 97.12 88 ASN A C 1
ATOM 710 O O . ASN A 1 88 ? 9.294 -16.615 -3.999 1.00 97.12 88 ASN A O 1
ATOM 714 N N . GLY A 1 89 ? 9.075 -15.167 -5.703 1.00 96.88 89 GLY A N 1
ATOM 715 C CA . GLY A 1 89 ? 7.618 -15.083 -5.685 1.00 96.88 89 GLY A CA 1
ATOM 716 C C . GLY A 1 89 ? 7.106 -13.900 -4.858 1.00 96.88 89 GLY A C 1
ATOM 717 O O . GLY A 1 89 ? 7.788 -13.378 -3.970 1.00 96.88 89 GLY A O 1
ATOM 718 N N . LEU A 1 90 ? 5.884 -13.461 -5.173 1.00 97.00 90 LEU A N 1
ATOM 719 C CA . LEU A 1 90 ? 5.197 -12.434 -4.391 1.00 97.00 90 LEU A CA 1
ATOM 720 C C . LEU A 1 90 ? 4.961 -12.932 -2.959 1.00 97.00 90 LEU A C 1
ATOM 722 O O . LEU A 1 90 ? 4.639 -14.112 -2.782 1.00 97.00 90 LEU A O 1
ATOM 726 N N . PRO A 1 91 ? 5.036 -12.045 -1.950 1.00 97.00 91 PRO A N 1
ATOM 727 C CA . PRO A 1 91 ? 4.627 -12.404 -0.603 1.00 97.00 91 PRO A CA 1
ATOM 728 C C . PRO A 1 91 ? 3.142 -12.783 -0.570 1.00 97.00 91 PRO A C 1
ATOM 730 O O . PRO A 1 91 ? 2.371 -12.546 -1.518 1.00 97.00 91 PRO A O 1
ATOM 733 N N . ALA A 1 92 ? 2.728 -13.385 0.543 1.00 96.62 92 ALA A N 1
ATOM 734 C CA . ALA A 1 92 ? 1.318 -13.632 0.792 1.00 96.62 92 ALA A CA 1
ATOM 735 C C . ALA A 1 92 ? 0.528 -12.311 0.749 1.00 96.62 92 ALA A C 1
ATOM 737 O O . ALA A 1 92 ? 1.076 -11.220 0.890 1.00 96.62 92 ALA A O 1
ATOM 738 N N . GLN A 1 93 ? -0.774 -12.396 0.501 1.00 95.69 93 GLN A N 1
ATOM 739 C CA . GLN A 1 93 ? -1.628 -11.224 0.653 1.00 95.69 93 GLN A CA 1
ATOM 740 C C . GLN A 1 93 ? -1.778 -10.936 2.157 1.00 95.69 93 GLN A C 1
ATOM 742 O O . GLN A 1 93 ? -2.140 -11.857 2.898 1.00 95.69 93 GLN A O 1
ATOM 747 N N . PRO A 1 94 ? -1.511 -9.706 2.632 1.00 96.50 94 PRO A N 1
ATOM 748 C CA . PRO A 1 94 ?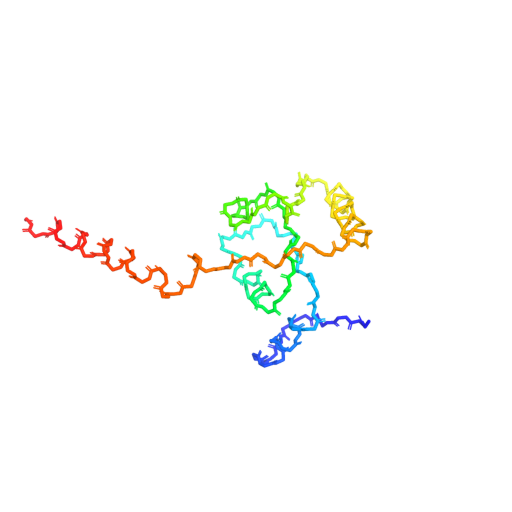 -1.719 -9.383 4.035 1.00 96.50 94 PRO A CA 1
ATOM 749 C C . PRO A 1 94 ? -3.213 -9.383 4.368 1.00 96.50 94 PRO A C 1
ATOM 751 O O . PRO A 1 94 ? -4.048 -8.975 3.559 1.00 96.50 94 PRO A O 1
ATOM 754 N N . SER A 1 95 ? -3.548 -9.835 5.576 1.00 94.56 95 SER A N 1
ATOM 755 C CA . SER A 1 95 ? -4.918 -9.768 6.085 1.00 94.56 95 SER A CA 1
ATOM 756 C C . SER A 1 95 ? -5.272 -8.336 6.473 1.00 94.56 95 SER A C 1
ATOM 758 O O . SER A 1 95 ? -4.485 -7.657 7.129 1.00 94.56 95 SER A O 1
ATOM 760 N N . LEU A 1 96 ? -6.480 -7.903 6.113 1.00 94.38 96 LEU A N 1
ATOM 761 C CA . LEU A 1 96 ? -7.043 -6.613 6.515 1.00 94.38 96 LEU A CA 1
ATOM 762 C C . LEU A 1 96 ? -8.168 -6.749 7.547 1.00 94.38 96 LEU A C 1
ATOM 764 O O . LEU A 1 96 ? -8.831 -5.756 7.834 1.00 94.38 96 LEU A O 1
ATOM 768 N N . ALA A 1 97 ? -8.373 -7.944 8.114 1.00 91.94 97 ALA A N 1
ATOM 769 C CA . ALA A 1 97 ? -9.495 -8.235 9.011 1.00 91.94 97 ALA A CA 1
ATOM 770 C C . ALA A 1 97 ? -9.631 -7.201 10.144 1.00 91.94 97 ALA A C 1
ATOM 772 O O . ALA A 1 97 ? -10.726 -6.724 10.413 1.00 91.94 97 ALA A O 1
ATOM 773 N N . GLN A 1 98 ? -8.509 -6.759 10.724 1.00 90.62 98 GLN A N 1
ATOM 774 C CA . GLN A 1 98 ? -8.481 -5.753 11.796 1.00 90.62 98 GLN A CA 1
ATOM 775 C C . GLN A 1 98 ? -9.099 -4.392 11.424 1.00 90.62 98 GLN A C 1
ATOM 777 O O . GLN A 1 98 ? -9.413 -3.601 12.308 1.00 90.62 98 GLN A O 1
ATOM 782 N N . PHE A 1 99 ? -9.253 -4.100 10.131 1.00 91.19 99 PHE A N 1
ATOM 783 C CA . PHE A 1 99 ? -9.868 -2.872 9.627 1.00 91.19 99 PHE A CA 1
ATOM 784 C C . PHE A 1 99 ? -11.299 -3.085 9.119 1.00 91.19 99 PHE A C 1
ATOM 786 O O . PHE A 1 99 ? -11.952 -2.124 8.706 1.00 91.19 99 PHE A O 1
ATOM 793 N N . GLU A 1 100 ? -11.805 -4.319 9.122 1.00 90.50 100 GLU A N 1
ATOM 794 C CA . GLU A 1 100 ? -13.167 -4.598 8.690 1.00 90.50 100 GLU A CA 1
ATOM 795 C C . GLU A 1 100 ? -14.182 -4.130 9.733 1.00 90.50 100 GLU A C 1
ATOM 797 O O . GLU A 1 100 ? -13.992 -4.248 10.944 1.00 90.50 100 GLU A O 1
ATOM 802 N N . TRP A 1 101 ? -15.309 -3.596 9.257 1.00 90.25 101 TRP A N 1
ATOM 803 C CA . TRP A 1 101 ? -16.309 -3.001 10.143 1.00 90.25 101 TRP A CA 1
ATOM 804 C C . TRP A 1 101 ? -16.856 -3.989 11.175 1.00 90.25 101 TRP A C 1
ATOM 806 O O . TRP A 1 101 ? -17.164 -3.585 12.291 1.00 90.25 101 TRP A O 1
ATOM 816 N N . HIS A 1 102 ? -16.981 -5.272 10.828 1.00 90.38 102 HIS A N 1
ATOM 817 C CA . HIS A 1 102 ? -17.492 -6.258 11.776 1.00 90.38 102 HIS A CA 1
ATOM 818 C C . HIS A 1 102 ? -16.545 -6.477 12.966 1.00 90.38 102 HIS A C 1
ATOM 820 O O . HIS A 1 102 ? -17.043 -6.655 14.072 1.00 90.38 102 HIS A O 1
ATOM 826 N N . GLU A 1 103 ? -15.224 -6.390 12.764 1.00 90.81 103 GLU A N 1
ATOM 827 C CA . GLU A 1 103 ? -14.223 -6.458 13.840 1.00 90.81 103 GLU A CA 1
ATOM 828 C C . GLU A 1 103 ? -14.205 -5.162 14.660 1.00 90.81 103 GLU A C 1
ATOM 830 O O . GLU A 1 103 ? -14.169 -5.180 15.888 1.00 90.81 103 GLU A O 1
ATOM 835 N N . LEU A 1 104 ? -14.291 -4.007 13.992 1.00 93.31 104 LEU A N 1
ATOM 836 C CA . LEU A 1 104 ? -14.203 -2.707 14.661 1.00 93.31 104 LEU A CA 1
ATOM 837 C C . LEU A 1 104 ? -15.465 -2.344 15.453 1.00 93.31 104 LEU A C 1
ATOM 839 O O . LEU A 1 104 ? -15.384 -1.659 16.477 1.00 93.31 104 LEU A O 1
ATOM 843 N N . ARG A 1 105 ? -16.646 -2.772 14.992 1.00 95.38 105 ARG A N 1
ATOM 844 C CA . ARG A 1 105 ? -17.937 -2.310 15.519 1.00 95.38 105 ARG A CA 1
ATOM 845 C C . ARG A 1 105 ? -18.053 -2.487 17.029 1.00 95.38 105 ARG A C 1
ATOM 847 O O . ARG A 1 105 ? -18.533 -1.574 17.699 1.00 95.38 105 ARG A O 1
ATOM 854 N N . GLU A 1 106 ? -17.653 -3.638 17.561 1.00 93.31 106 GLU A N 1
ATOM 855 C CA . GLU A 1 106 ? -17.803 -3.921 18.990 1.00 93.31 106 GLU A CA 1
ATOM 856 C C . GLU A 1 106 ? -16.910 -3.020 19.843 1.00 93.31 106 GLU A C 1
ATOM 858 O O . GLU A 1 106 ? -17.397 -2.400 20.790 1.00 93.31 106 GLU A O 1
ATOM 863 N N . SER A 1 107 ? -15.637 -2.869 19.471 1.00 93.12 107 SER A N 1
ATOM 864 C CA . SER A 1 107 ? -14.696 -2.000 20.184 1.00 93.12 107 SER A CA 1
ATOM 865 C C . SER A 1 107 ? -15.136 -0.537 20.153 1.00 93.12 107 SER A C 1
ATOM 867 O O . SER A 1 107 ? -15.124 0.137 21.185 1.00 93.12 107 SER A O 1
ATOM 869 N N . TYR A 1 108 ? -15.601 -0.052 18.997 1.00 94.75 108 TYR A N 1
ATOM 870 C CA . TYR A 1 108 ? -16.140 1.304 18.884 1.00 94.75 108 TYR A CA 1
ATOM 871 C C . TYR A 1 108 ? -17.407 1.482 19.724 1.00 94.75 108 TYR A C 1
ATOM 873 O O . TYR A 1 108 ? -17.531 2.474 20.442 1.00 94.75 108 TYR A O 1
ATOM 881 N N . GLN A 1 109 ? -18.334 0.520 19.686 1.00 95.06 109 GLN A N 1
ATOM 882 C CA . GLN A 1 109 ? -19.556 0.573 20.487 1.00 95.06 109 GLN A CA 1
ATOM 883 C C . GLN A 1 109 ? -19.243 0.622 21.988 1.00 95.06 109 GLN A C 1
ATOM 885 O O . GLN A 1 109 ? -19.848 1.412 22.713 1.00 95.06 109 GLN A O 1
ATOM 890 N N . GLN A 1 110 ? -18.290 -0.191 22.454 1.00 95.12 110 GLN A N 1
ATOM 891 C CA . GLN A 1 110 ? -17.838 -0.192 23.846 1.00 95.12 110 GLN A CA 1
ATOM 892 C C . GLN A 1 110 ? -17.213 1.153 24.235 1.00 95.12 110 GLN A C 1
ATOM 894 O O . GLN A 1 110 ? -17.592 1.720 25.259 1.00 95.12 110 GLN A O 1
ATOM 899 N N . ALA A 1 111 ? -16.316 1.694 23.404 1.00 95.88 111 ALA A N 1
ATOM 900 C CA . ALA A 1 111 ? -15.668 2.980 23.654 1.00 95.88 111 ALA A CA 1
ATOM 901 C C . ALA A 1 111 ? -16.681 4.135 23.729 1.00 95.88 111 ALA A C 1
ATOM 903 O O . ALA A 1 111 ? -16.638 4.944 24.657 1.00 95.88 111 ALA A O 1
ATOM 904 N N . ILE A 1 112 ? -17.640 4.180 22.799 1.00 95.50 112 ILE A N 1
ATOM 905 C CA . ILE A 1 112 ? -18.703 5.194 22.784 1.00 95.50 112 ILE A CA 1
ATOM 906 C C . ILE A 1 112 ? -19.588 5.066 24.030 1.00 95.50 112 ILE A C 1
ATOM 908 O O . ILE A 1 112 ? -19.831 6.059 24.716 1.00 95.50 112 ILE A O 1
ATOM 912 N N . ASN A 1 113 ? -20.034 3.851 24.365 1.00 95.69 113 ASN A N 1
ATOM 913 C CA . ASN A 1 113 ? -20.874 3.617 25.543 1.00 95.69 113 ASN A CA 1
ATOM 914 C C . ASN A 1 113 ? -20.155 3.997 26.848 1.00 95.69 113 ASN A C 1
ATOM 916 O O . ASN A 1 113 ? -20.778 4.561 27.747 1.00 95.69 113 ASN A O 1
ATOM 920 N N . ALA A 1 114 ? -18.848 3.732 26.943 1.00 95.44 114 ALA A N 1
ATOM 921 C CA . ALA A 1 114 ? -18.039 4.112 28.097 1.00 95.44 114 ALA A CA 1
ATOM 922 C C . ALA A 1 114 ? -17.978 5.637 28.281 1.00 95.44 114 ALA A C 1
ATOM 924 O O . ALA A 1 114 ? -18.114 6.118 29.404 1.00 95.44 114 ALA A O 1
ATOM 925 N N . LEU A 1 115 ? -17.837 6.400 27.192 1.00 95.19 115 LEU A N 1
ATOM 926 C CA . LEU A 1 115 ? -17.834 7.866 27.239 1.00 95.19 115 LEU A CA 1
ATOM 927 C C . LEU A 1 115 ? -19.203 8.430 27.647 1.00 95.19 115 LEU A C 1
ATOM 929 O O . LEU A 1 115 ? -19.273 9.361 28.447 1.00 95.19 115 LEU A O 1
ATOM 933 N N . LEU A 1 116 ? -20.295 7.835 27.157 1.00 92.38 116 LEU A N 1
ATOM 934 C CA . LEU A 1 116 ? -21.654 8.244 27.525 1.00 92.38 116 LEU A CA 1
ATOM 935 C C . LEU A 1 116 ? -21.964 7.972 29.007 1.00 92.38 116 LEU A C 1
ATOM 937 O O . LEU A 1 116 ? -22.564 8.817 29.670 1.00 92.38 116 LEU A O 1
ATOM 941 N N . GLY A 1 117 ? -21.511 6.835 29.547 1.00 77.50 117 GLY A N 1
ATOM 942 C CA . GLY A 1 117 ? -21.687 6.481 30.961 1.00 77.50 117 GLY A CA 1
ATOM 943 C C . GLY A 1 117 ? -20.868 7.333 31.941 1.00 77.50 117 GLY A C 1
ATOM 944 O O . GLY A 1 117 ? -21.165 7.349 33.134 1.00 77.50 117 GLY A O 1
ATOM 945 N N . GLN A 1 118 ? -19.856 8.062 31.459 1.00 63.31 118 GLN A N 1
ATOM 946 C CA . GLN A 1 118 ? -19.049 8.983 32.270 1.00 63.31 118 GLN A CA 1
ATOM 947 C C . GLN A 1 118 ? -19.618 10.413 32.318 1.00 63.31 118 GLN A C 1
ATOM 949 O O . GLN A 1 118 ? -19.215 11.192 33.179 1.00 63.31 118 GLN A O 1
ATOM 954 N N . GLY A 1 119 ? -20.570 10.755 31.441 1.00 57.16 119 GLY A N 1
ATOM 955 C CA . GLY A 1 119 ? -21.159 12.096 31.325 1.00 57.16 119 GLY A CA 1
ATOM 956 C C . GLY A 1 119 ? -22.421 12.352 32.160 1.00 57.16 119 GLY A C 1
ATOM 957 O O . GLY A 1 119 ? -23.048 13.390 31.983 1.00 57.16 119 GLY A O 1
ATOM 958 N N . THR A 1 120 ? -22.836 11.427 33.036 1.00 51.69 120 THR A N 1
ATOM 959 C CA . THR A 1 120 ? -24.078 11.545 33.838 1.00 51.69 120 THR A CA 1
ATOM 960 C C . THR A 1 120 ? -23.844 11.977 35.296 1.00 51.69 120 THR A C 1
ATOM 962 O O . THR A 1 120 ? -24.552 11.523 36.194 1.00 51.69 120 THR A O 1
ATOM 965 N N . ARG A 1 121 ? -22.853 12.836 35.559 1.00 47.84 121 ARG A N 1
ATOM 966 C CA . ARG A 1 121 ? -22.688 13.501 36.865 1.00 47.84 121 ARG A CA 1
ATOM 967 C C . ARG A 1 121 ? -22.999 14.983 36.774 1.00 47.84 121 ARG A C 1
ATOM 969 O O . ARG A 1 121 ? -22.546 15.600 35.788 1.00 47.84 121 ARG A O 1
#

Sequence (121 aa):
RKGVWGFIETRDRYRALLASCDIVLSTALHDFQGISVLEAVQAGCRPLLPDQLVYPEQFAAEYLYRWHTEPQSNASAMLASLLRWYNNGLPAQPSLAQFEWHELRESYQQAINALLGQGTR

Radius of gyration: 17.97 Å; Cα contacts (8 Å, |Δi|>4): 109; chains: 1; bounding box: 42×29×58 Å

pLDDT: mean 93.56, std 9.09, range [47.84, 98.56]

Secondary structure (DSSP, 8-state):
-----S--S-HHHHHHHHTT-SEEE---S--SS-HHHHHHHHTTPEEEEESSTTHHHHS-GGGEE---SSHHHHHHHHHHHHHHHHHH-PPPPPP-GGGSHHHHHHHHHHHHHHHHHHS--

Nearest PDB structures (foldseek):
  6e59-assembly1_A  TM=6.277E-01  e=1.415E-02  Homo sapiens
  6kuw-assembly1_A  TM=7.632E-01  e=5.513E-02  Homo sapiens
  6v9s-assembly1_A  TM=6.319E-01  e=2.885E-02  Homo sapiens
  7br3-assembly1_A  TM=7.722E-01  e=7.143E-02  Homo sapiens
  4zjc-assembly1_A  TM=6.242E-01  e=3.284E-02  Homo sapiens

Foldseek 3Di:
DDADDDDDPDPVVVLVRLLVDAADEDPDPADAPPVVQVSSLVSNHQAQYAPDHCVVVQDDCLSYFHDDPDPVVVVVRSVVSVVCCVVPPHDGRDDPVCVDCVNVVVVVVVVVVVVVVVPPD

Mean predicted aligned error: 4.46 Å